Protein AF-A0A915ZV98-F1 (afdb_monomer)

pLDDT: mean 87.17, std 16.02, range [43.81, 98.31]

Structure (mmCIF, N/CA/C/O backbone):
data_AF-A0A915ZV98-F1
#
_entry.id   AF-A0A915ZV98-F1
#
loop_
_atom_site.group_PDB
_atom_site.id
_atom_site.type_symbol
_atom_site.label_atom_id
_atom_site.label_alt_id
_atom_site.label_comp_id
_atom_site.label_asym_id
_atom_site.label_entity_id
_atom_site.label_seq_id
_atom_site.pdbx_PDB_ins_code
_atom_site.Cartn_x
_atom_site.Cartn_y
_atom_site.Cartn_z
_atom_site.occupancy
_atom_site.B_iso_or_equiv
_atom_site.auth_seq_id
_atom_site.auth_comp_id
_atom_site.auth_asym_id
_atom_site.auth_atom_id
_atom_site.pdbx_PDB_model_num
ATOM 1 N N . MET A 1 1 ? -16.556 -21.935 35.829 1.00 48.69 1 MET A N 1
ATOM 2 C CA . MET A 1 1 ? -16.520 -20.489 35.489 1.00 48.69 1 MET A CA 1
ATOM 3 C C . MET A 1 1 ? -15.106 -19.959 35.204 1.00 48.69 1 MET A C 1
ATOM 5 O O . MET A 1 1 ? -14.978 -18.941 34.538 1.00 48.69 1 MET A O 1
ATOM 9 N N . GLU A 1 2 ? -14.043 -20.647 35.628 1.00 45.56 2 GLU A N 1
ATOM 10 C CA . GLU A 1 2 ? -12.649 -20.187 35.486 1.00 45.56 2 GLU A CA 1
ATOM 11 C C . GLU A 1 2 ? -12.048 -20.386 34.077 1.00 45.56 2 GLU A C 1
ATOM 13 O O . GLU A 1 2 ? -11.308 -19.537 33.583 1.00 45.56 2 GLU A O 1
ATOM 18 N N . ASN A 1 3 ? -12.459 -21.444 33.368 1.00 43.81 3 ASN A N 1
ATOM 19 C CA . ASN A 1 3 ? -12.019 -21.726 31.992 1.00 43.81 3 ASN A CA 1
ATOM 20 C C . ASN A 1 3 ? -12.517 -20.690 30.965 1.00 43.81 3 ASN A C 1
ATOM 22 O O . ASN A 1 3 ? -11.836 -20.432 29.978 1.00 43.81 3 ASN A O 1
ATOM 26 N N . ASN A 1 4 ? -13.659 -20.039 31.225 1.00 53.56 4 ASN A N 1
ATOM 27 C CA . ASN A 1 4 ? -14.229 -19.025 30.330 1.00 53.56 4 ASN A CA 1
ATOM 28 C C . ASN A 1 4 ? -13.470 -17.681 30.425 1.00 53.56 4 ASN A C 1
ATOM 30 O O . ASN A 1 4 ? -13.299 -16.977 29.434 1.00 53.56 4 ASN A O 1
ATOM 34 N N . LYS A 1 5 ? -12.912 -17.355 31.605 1.00 49.53 5 LYS A N 1
ATOM 35 C CA . LYS A 1 5 ? -12.047 -16.175 31.791 1.00 49.53 5 LYS A CA 1
ATOM 36 C C . LYS A 1 5 ? -10.696 -16.332 31.084 1.00 49.53 5 LYS A C 1
ATOM 38 O O . LYS A 1 5 ? -10.246 -15.394 30.437 1.00 49.53 5 LYS A O 1
ATOM 43 N N . LYS A 1 6 ? -10.081 -17.521 31.152 1.00 49.97 6 LYS A N 1
ATOM 44 C CA . LYS A 1 6 ? -8.806 -17.811 30.466 1.00 49.97 6 LYS A CA 1
ATOM 45 C C . LYS A 1 6 ? -8.951 -17.837 28.939 1.00 49.97 6 LYS A C 1
ATOM 47 O O . LYS A 1 6 ? -8.081 -17.309 28.254 1.00 49.97 6 LYS A O 1
ATOM 52 N N . GLY A 1 7 ? -10.059 -18.376 28.416 1.00 55.09 7 GLY A N 1
ATOM 53 C CA . GLY A 1 7 ? -10.377 -18.349 26.981 1.00 55.09 7 GLY A CA 1
ATOM 54 C C . GLY A 1 7 ? -10.517 -16.927 26.427 1.00 55.09 7 GLY A C 1
ATOM 55 O O . GLY A 1 7 ? -9.888 -16.607 25.423 1.00 55.09 7 GLY A O 1
ATOM 56 N N . ASN A 1 8 ? -11.235 -16.053 27.143 1.00 62.84 8 ASN A N 1
ATOM 57 C CA . ASN A 1 8 ? -11.396 -14.640 26.773 1.00 62.84 8 ASN A CA 1
ATOM 58 C C . ASN A 1 8 ? -10.102 -13.822 26.880 1.00 62.84 8 ASN A C 1
ATOM 60 O O . ASN A 1 8 ? -9.893 -12.872 26.132 1.00 62.84 8 ASN A O 1
ATOM 64 N N . GLN A 1 9 ? -9.210 -14.179 27.803 1.00 61.81 9 GLN A N 1
ATOM 65 C CA . GLN A 1 9 ? -7.932 -13.489 27.946 1.00 61.81 9 GLN A CA 1
ATOM 66 C C . GLN A 1 9 ? -6.947 -13.896 26.843 1.00 61.81 9 GLN A C 1
ATOM 68 O O . GLN A 1 9 ? -6.219 -13.054 26.326 1.00 61.81 9 GLN A O 1
ATOM 73 N N . LEU A 1 10 ? -6.962 -15.165 26.426 1.00 62.16 10 LEU A N 1
ATOM 74 C CA . LEU A 1 10 ? -6.132 -15.655 25.326 1.00 62.16 10 LEU A CA 1
ATOM 75 C C . LEU A 1 10 ? -6.573 -15.080 23.969 1.00 62.16 10 LEU A C 1
ATOM 77 O O . LEU A 1 10 ? -5.723 -14.681 23.173 1.00 62.16 10 LEU A O 1
ATOM 81 N N . THR A 1 11 ? -7.883 -14.989 23.717 1.00 65.56 11 THR A N 1
ATOM 82 C CA . THR A 1 11 ? -8.419 -14.335 22.512 1.00 65.56 11 THR A CA 1
ATOM 83 C C . THR A 1 11 ? -8.051 -12.857 22.479 1.00 65.56 11 THR A C 1
ATOM 85 O O . THR A 1 11 ? -7.545 -12.399 21.459 1.00 65.56 11 THR A O 1
ATOM 88 N N . TYR A 1 12 ? -8.161 -12.145 23.602 1.00 68.38 12 TYR A N 1
ATOM 89 C CA . TYR A 1 12 ? -7.742 -10.745 23.712 1.00 68.38 12 TYR A CA 1
ATOM 90 C C . TYR A 1 12 ? -6.233 -10.550 23.458 1.00 68.38 12 TYR A C 1
ATOM 92 O O . TYR A 1 12 ? -5.812 -9.621 22.764 1.00 68.38 12 TYR A O 1
ATOM 100 N N . MET A 1 13 ? -5.393 -11.459 23.963 1.00 66.00 13 MET A N 1
ATOM 101 C CA . MET A 1 13 ? -3.937 -11.440 23.747 1.00 66.00 13 MET A CA 1
ATOM 102 C C . MET A 1 13 ? -3.555 -11.733 22.287 1.00 66.00 13 MET A C 1
ATOM 104 O O . MET A 1 13 ? -2.624 -11.130 21.752 1.00 66.00 13 MET A O 1
ATOM 108 N N . LEU A 1 14 ? -4.280 -12.630 21.612 1.00 64.75 14 LEU A N 1
ATOM 109 C CA . LEU A 1 14 ? -4.105 -12.875 20.178 1.00 64.75 14 LEU A CA 1
ATOM 110 C C . LEU A 1 14 ? -4.616 -11.691 19.343 1.00 64.75 14 LEU A C 1
ATOM 112 O O . LEU A 1 14 ? -3.963 -11.315 18.375 1.00 64.75 14 LEU A O 1
ATOM 116 N N . GLN A 1 15 ? -5.728 -11.068 19.732 1.00 62.97 15 GLN A N 1
ATOM 117 C CA . GLN A 1 15 ? -6.338 -9.919 19.047 1.00 62.97 15 GLN A CA 1
ATOM 118 C C . GLN A 1 15 ? -5.511 -8.630 19.177 1.00 62.97 15 GLN A C 1
ATOM 120 O O . GLN A 1 15 ? -5.436 -7.847 18.233 1.00 62.97 15 GLN A O 1
ATOM 125 N N . THR A 1 16 ? -4.814 -8.435 20.297 1.00 69.12 16 THR A N 1
ATOM 126 C CA . THR A 1 16 ? -3.881 -7.308 20.500 1.00 69.12 16 THR A CA 1
ATOM 127 C C . THR A 1 16 ? -2.507 -7.535 19.862 1.00 69.12 16 THR A C 1
ATOM 129 O O . THR A 1 16 ? -1.633 -6.670 19.944 1.00 69.12 16 THR A O 1
ATOM 132 N N . ASN A 1 17 ? -2.303 -8.666 19.176 1.00 81.12 17 ASN A N 1
ATOM 133 C CA . ASN A 1 17 ? -1.039 -8.995 18.535 1.00 81.12 17 ASN A CA 1
ATOM 134 C C . ASN A 1 17 ? -0.715 -8.005 17.392 1.00 81.12 17 ASN A C 1
ATOM 136 O O . ASN A 1 17 ? -1.391 -8.008 16.351 1.00 81.12 17 ASN A O 1
ATOM 140 N N . PRO A 1 18 ? 0.383 -7.229 17.498 1.00 85.38 18 PRO A N 1
ATOM 141 C CA . PRO A 1 18 ? 0.794 -6.287 16.460 1.00 85.38 18 PRO A CA 1
ATOM 142 C C . PRO A 1 18 ? 0.997 -6.942 15.087 1.00 85.38 18 PRO A C 1
ATOM 144 O O . PRO A 1 18 ? 0.827 -6.288 14.057 1.00 85.38 18 PRO A O 1
ATOM 147 N N . ALA A 1 19 ? 1.350 -8.230 15.036 1.00 89.44 19 ALA A N 1
ATOM 148 C CA . ALA A 1 19 ? 1.528 -8.968 13.789 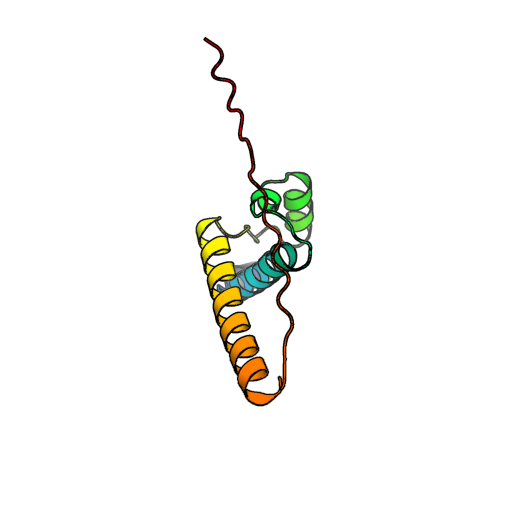1.00 89.44 19 ALA A CA 1
ATOM 149 C C . ALA A 1 19 ? 0.209 -9.154 13.022 1.00 89.44 19 ALA A C 1
ATOM 151 O O . ALA A 1 19 ? 0.199 -9.013 11.796 1.00 89.44 19 ALA A O 1
ATOM 152 N N . ILE A 1 20 ? -0.901 -9.416 13.722 1.00 89.69 20 ILE A N 1
ATOM 153 C CA . ILE A 1 20 ? -2.223 -9.562 13.095 1.00 89.69 20 ILE A CA 1
ATOM 154 C C . ILE A 1 20 ? -2.669 -8.216 12.534 1.00 89.69 20 ILE A C 1
ATOM 156 O O . ILE A 1 20 ? -2.956 -8.126 11.339 1.00 89.69 20 ILE A O 1
ATOM 160 N N . LYS A 1 21 ? -2.593 -7.151 13.344 1.00 91.06 21 LYS A N 1
ATOM 161 C CA . LYS A 1 21 ? -2.874 -5.777 12.901 1.00 91.06 21 LYS A CA 1
ATOM 162 C C . LYS A 1 21 ? -2.056 -5.407 11.665 1.00 91.06 21 LYS A C 1
ATOM 164 O O . LYS A 1 21 ? -2.602 -4.913 10.682 1.00 91.06 21 LYS A O 1
ATOM 169 N N . ASN A 1 22 ? -0.752 -5.689 11.687 1.00 94.38 22 ASN A N 1
ATOM 170 C CA . ASN A 1 22 ? 0.133 -5.424 10.557 1.00 94.38 22 ASN A CA 1
ATOM 171 C C . ASN A 1 22 ? -0.294 -6.188 9.300 1.00 94.38 22 ASN A C 1
ATOM 173 O O . ASN A 1 22 ? -0.249 -5.614 8.214 1.00 94.38 22 ASN A O 1
ATOM 177 N N . ARG A 1 23 ? -0.710 -7.453 9.422 1.00 94.38 23 ARG A N 1
ATOM 178 C CA . ARG A 1 23 ? -1.184 -8.258 8.288 1.00 94.38 23 ARG A CA 1
ATOM 179 C C . ARG A 1 23 ? -2.482 -7.699 7.704 1.00 94.38 23 ARG A C 1
ATOM 181 O O . ARG A 1 23 ? -2.570 -7.581 6.483 1.00 94.38 23 ARG A O 1
ATOM 188 N N . CYS A 1 24 ? -3.443 -7.322 8.545 1.00 95.19 24 CYS A N 1
ATOM 189 C CA . CYS A 1 24 ? -4.685 -6.685 8.101 1.00 95.19 24 CYS A CA 1
ATOM 190 C C . CYS A 1 24 ? -4.404 -5.337 7.423 1.00 95.19 24 CYS A C 1
ATOM 192 O O . CYS A 1 24 ? -4.900 -5.093 6.327 1.00 95.19 24 CYS A O 1
ATOM 194 N N . ASP A 1 25 ? -3.497 -4.525 7.976 1.00 97.00 25 ASP A N 1
ATOM 195 C CA . ASP A 1 25 ? -3.064 -3.275 7.343 1.00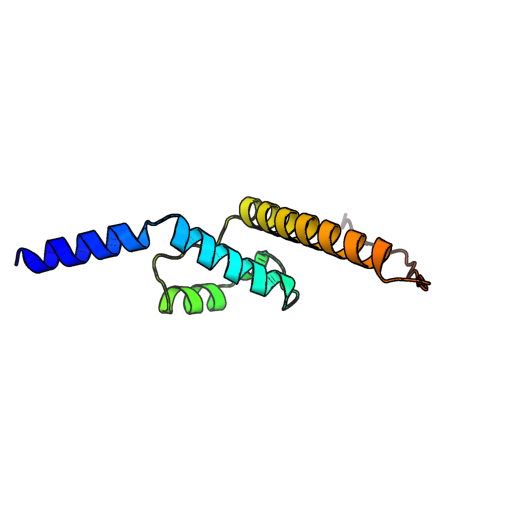 97.00 25 ASP A CA 1
ATOM 196 C C . ASP A 1 25 ? -2.448 -3.521 5.963 1.00 97.00 25 ASP A C 1
ATOM 198 O O . ASP A 1 25 ? -2.777 -2.807 5.023 1.00 97.00 25 ASP A O 1
ATOM 202 N N . GLN A 1 26 ? -1.606 -4.548 5.790 1.00 97.25 26 GLN A N 1
ATOM 203 C CA . GLN A 1 26 ? -1.086 -4.893 4.457 1.00 97.25 26 GLN A CA 1
ATOM 204 C C . GLN A 1 26 ? -2.204 -5.267 3.475 1.00 97.25 26 GLN A C 1
ATOM 206 O O . GLN A 1 26 ? -2.131 -4.897 2.303 1.00 97.25 26 GLN A O 1
ATOM 211 N N . LYS A 1 27 ? -3.240 -5.987 3.928 1.00 96.88 27 LYS A N 1
ATOM 212 C CA . LYS A 1 27 ? -4.394 -6.332 3.083 1.00 96.88 27 LYS A CA 1
ATOM 213 C C . LYS A 1 27 ? -5.206 -5.095 2.706 1.00 96.88 27 LYS A C 1
ATOM 215 O O . LYS A 1 27 ? -5.528 -4.947 1.531 1.00 96.88 27 LYS A O 1
ATOM 220 N N . PHE A 1 28 ? -5.435 -4.182 3.647 1.00 97.50 28 PHE A N 1
ATOM 221 C CA . PHE A 1 28 ? -6.100 -2.908 3.377 1.00 97.50 28 PHE A CA 1
ATOM 222 C C . PHE A 1 28 ? -5.318 -2.044 2.374 1.00 97.50 28 PHE A C 1
ATOM 224 O O . PHE A 1 28 ? -5.895 -1.544 1.413 1.00 97.50 28 PHE A O 1
ATOM 231 N N . ILE A 1 29 ? -3.992 -1.933 2.507 1.00 98.19 29 ILE A N 1
ATOM 232 C CA . ILE A 1 29 ? -3.159 -1.248 1.498 1.00 98.19 29 ILE A CA 1
ATOM 233 C C . ILE A 1 29 ? -3.253 -1.934 0.131 1.00 98.19 29 ILE A C 1
ATOM 235 O O . ILE A 1 29 ? -3.242 -1.260 -0.897 1.00 98.19 29 ILE A O 1
ATOM 239 N N . GLY A 1 30 ? -3.397 -3.260 0.113 1.00 97.94 30 GLY A N 1
ATOM 240 C CA . GLY A 1 30 ? -3.676 -4.019 -1.101 1.00 97.94 30 GLY A CA 1
ATOM 241 C C . GLY A 1 30 ? -4.937 -3.547 -1.828 1.00 97.94 30 GLY A C 1
ATOM 242 O O . GLY A 1 30 ? -4.881 -3.412 -3.044 1.00 97.94 30 GLY A O 1
ATOM 243 N N . ILE A 1 31 ? -6.019 -3.244 -1.103 1.00 97.44 31 ILE A N 1
ATOM 244 C CA . ILE A 1 31 ? -7.262 -2.688 -1.672 1.00 97.44 31 ILE A CA 1
ATOM 245 C C . ILE A 1 31 ? -6.983 -1.329 -2.321 1.00 97.44 31 ILE A C 1
ATOM 247 O O . ILE A 1 31 ? -7.337 -1.112 -3.475 1.00 97.44 31 ILE A O 1
ATOM 251 N N . LEU A 1 32 ? -6.275 -0.430 -1.624 1.00 97.94 32 LEU A N 1
ATOM 252 C CA . LEU A 1 32 ? -5.957 0.901 -2.161 1.00 97.94 32 LEU A CA 1
ATOM 253 C C . LEU A 1 32 ? -5.206 0.821 -3.497 1.00 97.94 32 LEU A C 1
ATOM 255 O O . LEU A 1 32 ? -5.520 1.548 -4.435 1.00 97.94 32 LEU A O 1
ATOM 259 N N . VAL A 1 33 ? -4.217 -0.073 -3.580 1.00 97.56 33 VAL A N 1
ATOM 260 C CA . VAL A 1 33 ? -3.352 -0.202 -4.761 1.00 97.56 33 VAL A CA 1
ATOM 261 C C . VAL A 1 33 ? -4.040 -0.958 -5.895 1.00 97.56 33 VAL A C 1
ATOM 263 O O . VAL A 1 33 ? -3.980 -0.512 -7.038 1.00 97.56 33 VAL A O 1
ATOM 266 N N . LYS A 1 34 ? -4.659 -2.107 -5.606 1.00 97.25 34 LYS A N 1
ATOM 267 C CA . LYS A 1 34 ? -5.228 -2.988 -6.638 1.00 97.25 34 LYS A CA 1
ATOM 268 C C . LYS A 1 34 ? -6.527 -2.445 -7.213 1.00 97.25 34 LYS A C 1
ATOM 270 O O . LYS A 1 34 ? -6.735 -2.550 -8.415 1.00 97.25 34 LYS A O 1
ATOM 275 N N . ASP A 1 35 ? -7.338 -1.819 -6.368 1.00 97.75 35 ASP A N 1
ATOM 276 C CA . ASP A 1 35 ? -8.672 -1.350 -6.742 1.00 97.75 35 ASP A CA 1
ATOM 277 C C . ASP A 1 35 ? -8.693 0.169 -6.982 1.00 97.75 35 ASP A C 1
ATOM 279 O O . ASP A 1 35 ? -9.762 0.764 -7.107 1.00 97.75 35 ASP A O 1
ATOM 283 N N . GLN A 1 36 ? -7.510 0.803 -7.009 1.00 96.06 36 GLN A N 1
ATOM 284 C CA . GLN A 1 36 ? -7.309 2.239 -7.236 1.00 96.06 36 GLN A CA 1
ATOM 285 C C . GLN A 1 36 ? -8.178 3.122 -6.328 1.00 96.06 36 GLN A C 1
ATOM 287 O O . GLN A 1 36 ? -8.736 4.139 -6.745 1.00 96.06 36 GLN A O 1
ATOM 292 N N . ARG A 1 37 ? -8.321 2.723 -5.060 1.00 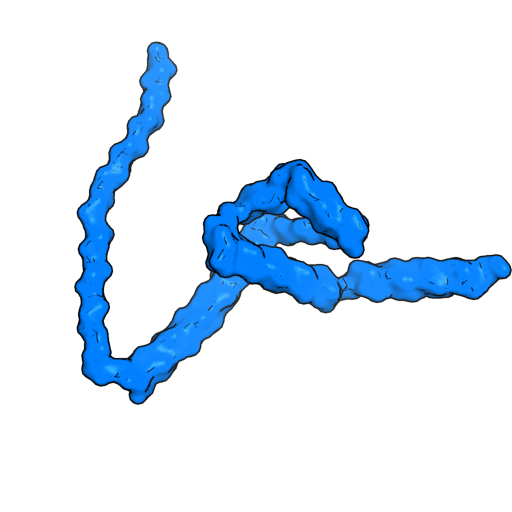96.75 37 ARG A N 1
ATOM 293 C CA . ARG A 1 37 ? -9.164 3.435 -4.095 1.00 96.75 37 ARG A CA 1
ATOM 294 C C . ARG A 1 37 ? -8.374 4.511 -3.349 1.00 96.75 37 ARG A C 1
ATOM 296 O O . ARG A 1 37 ? -7.224 4.276 -2.967 1.00 96.75 37 ARG A O 1
ATOM 303 N N . PRO A 1 38 ? -8.985 5.679 -3.081 1.00 97.25 38 PRO A N 1
ATOM 304 C CA . PRO A 1 38 ? -8.368 6.691 -2.236 1.00 97.25 38 PRO A CA 1
ATOM 305 C C . PRO A 1 38 ? -8.290 6.206 -0.785 1.00 97.25 38 PRO A C 1
ATOM 307 O O . PRO A 1 38 ? -9.083 5.373 -0.348 1.00 97.25 38 PRO A O 1
ATOM 310 N N . ILE A 1 39 ? -7.372 6.783 -0.002 1.00 97.69 39 ILE A N 1
ATOM 311 C CA . ILE A 1 39 ? -7.225 6.454 1.428 1.00 97.69 39 ILE A CA 1
ATOM 312 C C . ILE A 1 39 ? -8.528 6.725 2.205 1.00 97.69 39 ILE A C 1
ATOM 314 O O . ILE A 1 39 ? -8.805 6.019 3.173 1.00 97.69 39 ILE A O 1
ATOM 318 N N . SER A 1 40 ? -9.340 7.689 1.756 1.00 97.06 40 SER A N 1
ATOM 319 C CA . SER A 1 40 ? -10.622 8.060 2.368 1.00 97.06 40 SER A CA 1
ATOM 320 C C . SER A 1 40 ? -11.659 6.935 2.396 1.00 97.06 40 SER A C 1
ATOM 322 O O . SER A 1 40 ? -12.606 7.028 3.164 1.00 97.06 40 SER A O 1
ATOM 324 N N . ILE A 1 41 ? -11.478 5.836 1.648 1.00 97.00 41 ILE A N 1
ATOM 325 C CA . ILE A 1 41 ? -12.386 4.676 1.723 1.00 97.00 41 ILE A CA 1
ATOM 326 C C . ILE A 1 41 ? -12.490 4.088 3.140 1.00 97.00 41 ILE A C 1
ATOM 328 O O . ILE A 1 41 ? -13.513 3.508 3.486 1.00 97.00 41 ILE A O 1
ATOM 332 N N . ARG A 1 42 ? -11.462 4.265 3.979 1.00 94.44 42 ARG A N 1
ATOM 333 C CA . ARG A 1 42 ? -11.479 3.858 5.397 1.00 94.44 42 ARG A CA 1
ATOM 334 C C . ARG A 1 42 ? -12.508 4.617 6.243 1.00 94.44 42 ARG A C 1
ATOM 336 O O . ARG A 1 42 ? -12.832 4.174 7.335 1.00 94.44 42 ARG A O 1
ATOM 343 N N . ASP A 1 43 ? -12.932 5.786 5.769 1.00 94.56 43 ASP A N 1
ATOM 344 C CA . ASP A 1 43 ? -13.860 6.682 6.454 1.00 94.56 43 ASP A CA 1
ATOM 345 C C . ASP A 1 43 ? -15.299 6.471 5.923 1.00 94.56 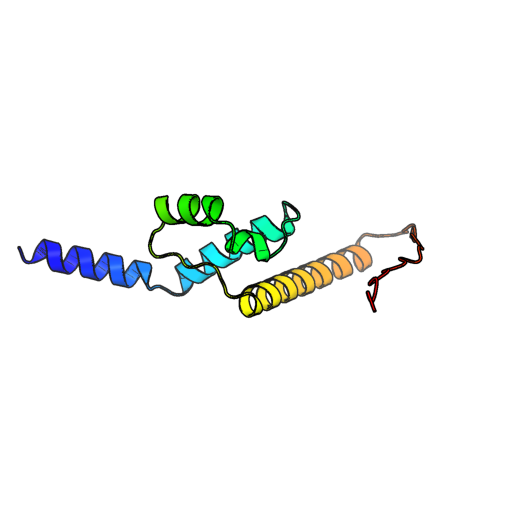43 ASP A C 1
ATOM 347 O O . ASP A 1 43 ? -16.250 7.069 6.422 1.00 94.56 43 ASP A O 1
ATOM 351 N N . ASN A 1 44 ? -15.487 5.585 4.930 1.00 96.81 44 ASN A N 1
ATOM 352 C CA . ASN A 1 44 ? -16.801 5.239 4.394 1.00 96.81 44 ASN A CA 1
ATOM 353 C C . ASN A 1 44 ? -17.571 4.357 5.382 1.00 96.81 44 ASN A C 1
ATOM 355 O O . ASN A 1 44 ? -17.178 3.218 5.629 1.00 96.81 44 ASN A O 1
ATOM 359 N N . ILE A 1 45 ? -18.722 4.847 5.847 1.00 97.50 45 ILE A N 1
ATOM 360 C CA . ILE A 1 45 ? -19.564 4.194 6.864 1.00 97.50 45 ILE A CA 1
ATOM 361 C C . ILE A 1 45 ? -19.842 2.723 6.520 1.00 97.50 45 ILE A C 1
ATOM 363 O O . ILE A 1 45 ? -19.437 1.843 7.271 1.00 97.50 45 ILE A O 1
ATOM 367 N N . GLY A 1 46 ? -20.417 2.439 5.346 1.00 97.81 46 GLY A N 1
ATOM 368 C CA . GLY A 1 46 ? -20.778 1.065 4.975 1.00 97.81 46 GLY A CA 1
ATOM 369 C C . GLY A 1 46 ? -19.582 0.118 4.811 1.00 97.81 46 GLY A C 1
ATOM 370 O O . GLY A 1 46 ? -19.702 -1.077 5.062 1.00 97.81 46 GLY A O 1
ATOM 371 N N . PHE A 1 47 ? -18.404 0.629 4.432 1.00 95.94 47 PHE A N 1
ATOM 372 C CA . PHE A 1 47 ? -17.198 -0.204 4.372 1.00 95.94 47 PHE A CA 1
ATOM 373 C C . PHE A 1 47 ? -16.669 -0.510 5.776 1.00 95.94 47 PHE A C 1
ATOM 375 O O . PHE A 1 47 ? -16.255 -1.635 6.051 1.00 95.94 47 PHE A O 1
ATOM 382 N N . THR A 1 48 ? -16.720 0.471 6.675 1.00 95.25 48 THR A N 1
ATOM 383 C CA . THR A 1 48 ? -16.336 0.298 8.076 1.00 95.25 48 THR A CA 1
ATOM 384 C C . THR A 1 48 ? -17.262 -0.665 8.804 1.00 95.25 48 THR A C 1
ATOM 386 O O . THR A 1 48 ? -16.765 -1.560 9.480 1.00 95.25 48 THR A O 1
ATOM 389 N N . GLU A 1 49 ? -18.576 -0.549 8.614 1.00 97.38 49 GLU A N 1
ATOM 390 C CA . GLU A 1 49 ? -19.563 -1.492 9.155 1.00 97.38 49 GLU A CA 1
ATOM 391 C C . GLU A 1 49 ? -19.323 -2.912 8.635 1.00 97.38 49 GLU A C 1
ATOM 393 O O . GLU A 1 49 ? -19.260 -3.857 9.419 1.00 97.38 49 GLU A O 1
ATOM 398 N N . PHE A 1 50 ? -19.093 -3.061 7.326 1.00 97.19 50 PHE A N 1
ATOM 399 C CA . PHE A 1 50 ? -18.787 -4.357 6.727 1.00 97.19 50 PHE A CA 1
ATOM 400 C C . PHE A 1 50 ? -17.539 -5.000 7.344 1.00 97.19 50 PHE A C 1
ATOM 402 O O . PHE A 1 50 ? -17.570 -6.176 7.688 1.00 97.19 50 PHE A O 1
ATOM 409 N N . ILE A 1 51 ? -16.444 -4.250 7.516 1.00 95.56 51 ILE A N 1
ATOM 410 C CA . ILE A 1 51 ? -15.213 -4.782 8.124 1.00 95.56 51 ILE A CA 1
ATOM 411 C C . ILE A 1 51 ? -15.389 -5.068 9.619 1.00 95.56 51 ILE A C 1
ATOM 413 O O . ILE A 1 51 ? -14.848 -6.064 10.102 1.00 95.56 51 ILE A O 1
ATOM 417 N N . TYR A 1 52 ? -16.157 -4.243 10.331 1.00 94.19 52 TYR A N 1
ATOM 418 C CA . TYR A 1 52 ? -16.456 -4.444 11.747 1.00 94.19 52 TYR A CA 1
ATOM 419 C C . TYR A 1 52 ? -17.177 -5.775 11.999 1.00 94.19 52 TYR A C 1
ATOM 421 O O . TYR A 1 52 ? -16.852 -6.457 12.966 1.00 94.19 52 TYR A O 1
ATOM 429 N N . GLU A 1 53 ? -18.079 -6.187 11.102 1.00 97.00 53 GLU A N 1
ATOM 430 C CA . GLU A 1 53 ? -18.772 -7.480 11.201 1.00 97.00 53 GLU A CA 1
ATOM 431 C C . GLU A 1 53 ? -17.804 -8.677 11.124 1.00 97.00 53 GLU A C 1
ATOM 433 O O . GLU A 1 53 ? -18.000 -9.688 11.795 1.00 97.00 53 GLU A O 1
ATOM 438 N N . PHE A 1 54 ? -16.715 -8.569 10.351 1.00 91.62 54 PHE A N 1
ATOM 439 C CA . PHE A 1 54 ? -15.694 -9.623 10.290 1.00 91.62 54 PHE A CA 1
ATOM 440 C C . PHE A 1 54 ? -14.701 -9.570 11.454 1.00 91.62 54 PHE A C 1
ATOM 442 O O . PHE A 1 54 ? -14.269 -10.619 11.938 1.00 91.62 54 PHE A O 1
ATOM 449 N N . ASP A 1 55 ? -14.278 -8.372 11.860 1.00 89.75 55 ASP A N 1
ATOM 450 C CA . ASP A 1 55 ? -13.337 -8.175 12.964 1.00 89.75 55 ASP A CA 1
ATOM 451 C C . ASP A 1 55 ? -13.627 -6.860 13.711 1.00 89.75 55 ASP A C 1
ATOM 453 O O . ASP A 1 55 ? -13.095 -5.804 13.347 1.00 89.75 55 ASP A O 1
ATOM 457 N N . PRO A 1 56 ? -14.394 -6.925 14.816 1.00 90.00 56 PRO A N 1
ATOM 458 C CA . PRO A 1 56 ? -14.748 -5.753 15.616 1.00 90.00 56 PRO A CA 1
ATOM 459 C C . PRO A 1 56 ? -13.548 -5.022 16.230 1.00 90.00 56 PRO A C 1
ATOM 461 O O . PRO A 1 56 ? -13.643 -3.854 16.614 1.00 90.00 56 PRO A O 1
ATOM 464 N N . ASN A 1 57 ? -12.409 -5.706 16.363 1.00 86.31 57 ASN A N 1
ATOM 465 C CA . ASN A 1 57 ? -11.211 -5.154 16.990 1.00 86.31 57 ASN A CA 1
ATOM 466 C C . ASN A 1 57 ? -10.263 -4.524 15.966 1.00 86.31 57 ASN A C 1
ATOM 468 O O . ASN A 1 57 ? -9.319 -3.816 16.343 1.00 86.31 57 ASN A O 1
ATOM 472 N N . TYR A 1 58 ? -10.483 -4.760 14.671 1.00 91.38 58 TYR A N 1
ATOM 473 C CA . TYR A 1 58 ? -9.673 -4.143 13.642 1.00 91.38 58 TYR A CA 1
ATOM 474 C C . TYR A 1 58 ? -10.049 -2.674 13.472 1.00 91.38 58 TYR A C 1
ATOM 476 O O . TYR A 1 58 ? -11.168 -2.312 13.134 1.00 91.38 58 TYR A O 1
ATOM 484 N N . GLN A 1 59 ? -9.054 -1.816 13.658 1.00 91.50 59 GLN A N 1
ATOM 485 C CA . GLN A 1 59 ? -9.152 -0.399 13.345 1.00 91.50 59 GLN A CA 1
ATOM 486 C C . GLN A 1 59 ? -8.318 -0.111 12.107 1.00 91.50 59 GLN A C 1
ATOM 488 O O . GLN A 1 59 ? -7.141 -0.496 12.042 1.00 91.50 59 GLN A O 1
ATOM 493 N N . PHE A 1 60 ? -8.891 0.592 11.133 1.00 95.19 60 PHE A N 1
ATOM 494 C CA . PHE A 1 60 ? -8.143 0.982 9.945 1.00 95.19 60 PHE A CA 1
ATOM 495 C C . PHE A 1 60 ? -6.876 1.770 10.312 1.00 95.19 60 PHE A C 1
ATOM 497 O O . PHE A 1 60 ? -6.833 2.499 11.309 1.00 95.19 60 PHE A O 1
ATOM 504 N N . PRO A 1 61 ? -5.795 1.632 9.528 1.00 96.31 61 PRO A N 1
ATOM 505 C CA . PRO A 1 61 ? -4.589 2.406 9.750 1.00 96.31 61 PRO A CA 1
ATOM 506 C C . PRO A 1 61 ? -4.857 3.909 9.597 1.00 96.31 61 PRO A C 1
ATOM 508 O O . PRO A 1 61 ? -5.651 4.363 8.768 1.00 96.31 61 PRO A O 1
ATOM 511 N N . SER A 1 62 ? -4.126 4.705 10.379 1.00 96.38 62 SER A N 1
ATOM 512 C CA . SER A 1 62 ? -4.112 6.156 10.201 1.00 96.38 62 SER A CA 1
ATOM 513 C C . SER A 1 62 ? -3.583 6.530 8.814 1.00 96.38 62 SER A C 1
ATOM 515 O O . SER A 1 62 ? -2.778 5.807 8.230 1.00 96.38 62 SER A O 1
ATOM 517 N N . GLU A 1 63 ? -3.956 7.698 8.300 1.00 97.00 63 GLU A N 1
ATOM 518 C CA . GLU A 1 63 ? -3.520 8.158 6.979 1.00 97.00 63 GLU A CA 1
ATOM 519 C C . GLU A 1 63 ? -1.988 8.210 6.881 1.00 97.00 63 GLU A C 1
ATOM 521 O O . GLU A 1 63 ? -1.395 7.761 5.900 1.00 97.00 63 GLU A O 1
ATOM 526 N N . LYS A 1 64 ? -1.325 8.657 7.956 1.00 97.75 64 LYS A N 1
ATOM 527 C CA . LYS A 1 64 ? 0.139 8.627 8.093 1.00 97.75 64 LYS A CA 1
ATOM 528 C C . LYS A 1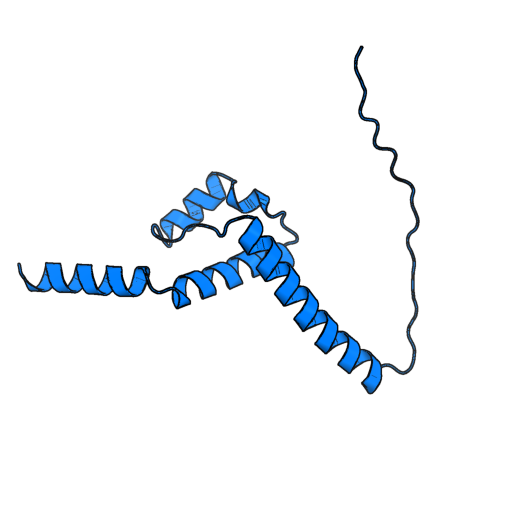 64 ? 0.693 7.208 7.947 1.00 97.75 64 LYS A C 1
ATOM 530 O O . LYS A 1 64 ? 1.711 7.006 7.281 1.00 97.75 64 LYS A O 1
ATOM 535 N N . ARG A 1 65 ? 0.041 6.214 8.560 1.00 96.94 65 ARG A N 1
ATOM 536 C CA . ARG A 1 65 ? 0.421 4.804 8.425 1.00 96.94 65 ARG A CA 1
ATOM 537 C C . ARG A 1 65 ? 0.180 4.310 6.999 1.00 96.94 65 ARG A C 1
ATOM 539 O O . ARG A 1 65 ? 1.079 3.663 6.465 1.00 96.94 65 ARG A O 1
ATOM 546 N N . CYS A 1 66 ? -0.941 4.663 6.371 1.00 98.19 66 CYS A N 1
ATOM 547 C CA . CYS A 1 66 ? -1.222 4.329 4.974 1.00 98.19 66 CYS A CA 1
ATOM 548 C C . CYS A 1 66 ? -0.135 4.856 4.040 1.00 98.19 66 CYS A C 1
ATOM 550 O O . CYS A 1 66 ? 0.493 4.075 3.329 1.00 98.19 66 CYS A O 1
ATOM 552 N N . LYS A 1 67 ? 0.165 6.157 4.120 1.00 98.12 67 LYS A N 1
ATOM 553 C CA . LYS A 1 67 ? 1.227 6.812 3.343 1.00 98.12 67 LYS A CA 1
ATOM 554 C C . LYS A 1 67 ? 2.582 6.128 3.542 1.00 98.12 67 LYS A C 1
ATOM 556 O O . LYS A 1 67 ? 3.275 5.847 2.568 1.00 98.12 67 LYS A O 1
ATOM 561 N N . LYS A 1 68 ? 2.940 5.775 4.784 1.00 98.31 68 LYS A N 1
ATOM 562 C CA . LYS A 1 68 ? 4.184 5.041 5.085 1.00 98.31 68 LYS A CA 1
ATOM 563 C C . LYS A 1 68 ? 4.224 3.660 4.420 1.00 98.31 68 LYS A C 1
ATOM 565 O O . LYS A 1 68 ? 5.266 3.270 3.895 1.00 98.31 68 LYS A O 1
ATOM 570 N N . LEU A 1 69 ? 3.126 2.907 4.471 1.00 98.12 69 LEU A N 1
ATOM 571 C CA . LEU A 1 69 ? 3.054 1.573 3.872 1.00 98.12 69 LEU A CA 1
ATOM 572 C C . LEU A 1 69 ? 3.056 1.631 2.339 1.00 98.12 69 LEU A C 1
ATOM 574 O O . LEU A 1 69 ? 3.776 0.852 1.718 1.00 98.12 69 LEU A O 1
ATOM 578 N N . LEU A 1 70 ? 2.342 2.590 1.747 1.00 98.19 70 LEU A N 1
ATOM 579 C CA . LEU A 1 70 ? 2.356 2.857 0.306 1.00 98.19 70 LEU A CA 1
ATOM 580 C C . LEU A 1 70 ? 3.762 3.223 -0.176 1.00 98.19 70 LEU A C 1
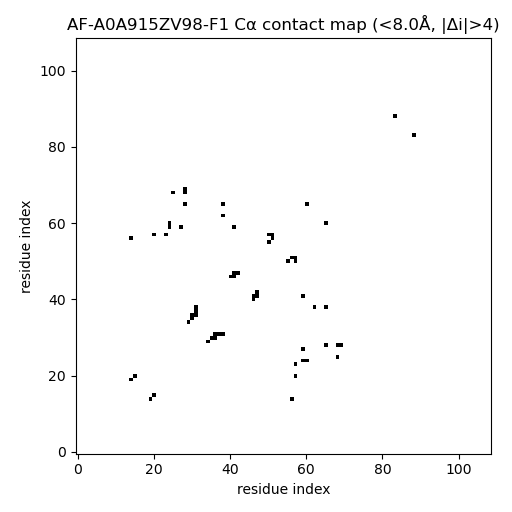ATOM 582 O O . LEU A 1 70 ? 4.262 2.609 -1.113 1.00 98.19 70 LEU A O 1
ATOM 586 N N . ALA A 1 71 ? 4.445 4.146 0.509 1.00 98.12 71 ALA A N 1
ATOM 587 C CA . ALA A 1 71 ? 5.819 4.521 0.177 1.00 98.12 71 ALA A CA 1
ATOM 588 C C . ALA A 1 71 ? 6.780 3.325 0.273 1.00 98.12 71 ALA A C 1
ATOM 590 O O . ALA A 1 71 ? 7.631 3.133 -0.596 1.00 98.12 71 ALA A O 1
ATOM 591 N N . LYS A 1 72 ? 6.625 2.477 1.301 1.00 97.75 72 LYS A N 1
ATOM 592 C CA . LYS A 1 72 ? 7.407 1.239 1.431 1.00 97.75 72 LYS A CA 1
ATOM 593 C C . LYS A 1 72 ? 7.159 0.298 0.247 1.00 97.75 72 LYS A C 1
ATOM 595 O O . LYS A 1 72 ? 8.128 -0.174 -0.345 1.00 97.75 72 LYS A O 1
ATOM 600 N N . GLY A 1 73 ? 5.896 0.057 -0.105 1.00 96.62 73 GLY A N 1
ATOM 601 C CA . GLY A 1 73 ? 5.518 -0.798 -1.232 1.00 96.62 73 GLY A CA 1
ATOM 602 C C . GLY A 1 73 ? 6.027 -0.264 -2.572 1.00 96.62 73 GLY A C 1
ATOM 603 O O . GLY A 1 73 ? 6.614 -1.018 -3.349 1.00 96.62 73 GLY A O 1
ATOM 604 N N . TYR A 1 74 ? 5.900 1.045 -2.806 1.00 97.56 74 TYR A N 1
ATOM 605 C CA . TYR A 1 74 ? 6.446 1.719 -3.984 1.00 97.56 74 TYR A CA 1
ATOM 606 C C . TYR A 1 74 ? 7.962 1.538 -4.083 1.00 97.56 74 TYR A C 1
ATOM 608 O O . TYR A 1 74 ? 8.452 1.066 -5.102 1.00 97.56 74 TYR A O 1
ATOM 616 N N . ASN A 1 75 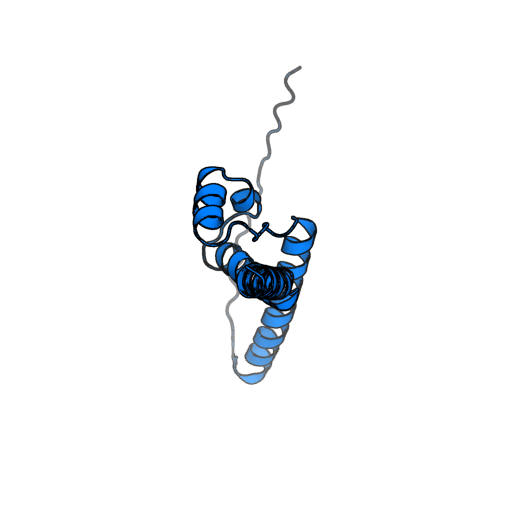? 8.710 1.838 -3.016 1.00 98.19 75 ASN A N 1
ATOM 617 C CA . ASN A 1 75 ? 10.172 1.743 -3.028 1.00 98.19 75 ASN A CA 1
ATOM 618 C C . ASN A 1 75 ? 10.661 0.306 -3.265 1.00 98.19 75 ASN A C 1
ATOM 620 O O . ASN A 1 75 ? 11.617 0.091 -4.010 1.00 98.19 75 ASN A O 1
ATOM 624 N N . GLN A 1 76 ? 9.993 -0.682 -2.663 1.00 97.19 76 GLN A N 1
ATOM 625 C CA . GLN A 1 76 ? 10.292 -2.097 -2.896 1.00 97.19 76 GLN A CA 1
ATOM 626 C C . GLN A 1 76 ? 10.021 -2.491 -4.352 1.00 97.19 76 GLN A C 1
ATOM 628 O O . GLN A 1 76 ? 10.886 -3.081 -4.998 1.00 97.19 76 GLN A O 1
ATOM 633 N N . THR A 1 77 ? 8.858 -2.112 -4.885 1.00 96.88 77 THR A N 1
ATOM 634 C CA . THR A 1 77 ? 8.462 -2.417 -6.267 1.00 96.88 77 THR A CA 1
ATOM 635 C C . THR A 1 77 ? 9.385 -1.735 -7.270 1.00 96.88 77 THR A C 1
ATOM 637 O O . THR A 1 77 ? 9.869 -2.386 -8.189 1.00 96.88 77 THR A O 1
ATOM 640 N N . LYS A 1 78 ? 9.711 -0.456 -7.053 1.00 97.75 78 LYS A N 1
ATOM 641 C CA . LYS A 1 78 ? 10.659 0.314 -7.866 1.00 97.75 78 LYS A CA 1
ATOM 642 C C . LYS A 1 78 ? 12.017 -0.377 -7.936 1.00 97.75 78 LYS A C 1
ATOM 644 O O . LYS A 1 78 ? 12.549 -0.538 -9.027 1.00 97.75 78 LYS A O 1
ATOM 649 N N . LYS A 1 79 ? 12.563 -0.823 -6.798 1.00 98.12 79 LYS A N 1
ATOM 650 C CA . LYS A 1 79 ? 13.849 -1.538 -6.762 1.00 98.12 79 LYS A CA 1
ATOM 651 C C . LYS A 1 79 ? 13.813 -2.818 -7.603 1.00 98.12 79 LYS A C 1
ATOM 653 O O . LYS A 1 79 ? 14.745 -3.077 -8.357 1.00 98.12 79 LYS A O 1
ATOM 658 N N . VAL A 1 80 ? 12.745 -3.607 -7.476 1.00 97.44 80 VAL A N 1
ATOM 659 C CA . VAL A 1 80 ? 12.568 -4.839 -8.263 1.00 97.44 80 VAL A CA 1
ATOM 660 C C . VAL A 1 80 ? 12.424 -4.519 -9.750 1.00 97.44 80 VAL A C 1
ATOM 662 O O . VAL A 1 80 ? 13.064 -5.167 -10.572 1.00 97.44 80 VAL A O 1
ATOM 665 N N . LEU A 1 81 ? 11.623 -3.510 -10.094 1.00 96.94 81 LEU A N 1
ATOM 666 C CA . LEU A 1 81 ? 11.371 -3.113 -11.475 1.00 96.94 81 LEU A CA 1
ATOM 667 C C . LEU A 1 81 ? 12.640 -2.604 -12.163 1.00 96.94 81 LEU A C 1
ATOM 669 O O . LEU A 1 81 ? 12.930 -3.053 -13.264 1.00 96.94 81 LEU A O 1
ATOM 673 N N . ILE A 1 82 ? 13.420 -1.745 -11.499 1.00 96.56 82 ILE A N 1
ATOM 674 C CA . ILE A 1 82 ? 14.715 -1.270 -12.013 1.00 96.56 82 ILE A CA 1
ATOM 675 C C . ILE A 1 82 ? 15.644 -2.457 -12.265 1.00 96.56 82 ILE A C 1
ATOM 677 O O . ILE A 1 82 ? 16.175 -2.586 -13.361 1.00 96.56 82 ILE A O 1
ATOM 681 N N . SER A 1 83 ? 15.767 -3.378 -11.301 1.00 97.31 83 SER A N 1
ATOM 682 C CA . SER A 1 83 ? 16.630 -4.549 -11.488 1.00 97.31 83 SER A CA 1
ATOM 683 C C . SER A 1 83 ? 16.190 -5.431 -12.658 1.00 97.31 83 SER A C 1
ATOM 685 O O . SER A 1 83 ? 17.051 -6.051 -13.275 1.00 97.31 83 SER A O 1
ATOM 687 N N . LYS A 1 84 ? 14.885 -5.537 -12.935 1.00 96.31 84 LYS A N 1
ATOM 688 C CA . LYS A 1 84 ? 14.380 -6.258 -14.110 1.00 96.31 84 LYS A CA 1
ATOM 689 C C . LYS A 1 84 ? 14.669 -5.500 -15.399 1.00 96.31 84 LYS A C 1
ATOM 691 O O . LYS A 1 84 ? 15.136 -6.103 -16.355 1.00 96.31 84 LYS A O 1
ATOM 696 N N . MET A 1 85 ? 14.446 -4.187 -15.409 1.00 95.75 85 MET A N 1
ATOM 697 C CA . MET A 1 85 ? 14.745 -3.337 -16.561 1.00 95.75 85 MET A CA 1
ATOM 698 C C . MET A 1 85 ? 16.219 -3.438 -16.965 1.00 95.75 85 MET A C 1
ATOM 700 O O . MET A 1 85 ? 16.506 -3.698 -18.124 1.00 95.75 85 MET A O 1
ATOM 704 N N . GLU A 1 86 ? 17.144 -3.330 -16.012 1.00 95.81 86 GLU A N 1
ATOM 705 C CA . GLU A 1 86 ? 18.590 -3.400 -16.279 1.00 95.81 86 GLU A CA 1
ATOM 706 C C . GLU A 1 86 ? 19.051 -4.755 -16.836 1.00 95.81 86 GLU A C 1
ATOM 708 O O . GLU A 1 86 ? 20.029 -4.813 -17.576 1.00 95.81 86 GLU A O 1
ATOM 713 N N . LYS A 1 87 ? 18.382 -5.851 -16.457 1.00 96.38 87 LYS A N 1
ATOM 714 C CA . LYS A 1 87 ? 18.806 -7.217 -16.803 1.00 96.38 87 LYS A CA 1
ATOM 715 C C . LYS A 1 87 ? 18.125 -7.778 -18.043 1.00 96.38 87 LYS A C 1
ATOM 717 O O . LYS A 1 87 ? 18.722 -8.588 -18.742 1.00 96.38 87 LYS A O 1
ATOM 722 N N . GLU A 1 88 ? 16.864 -7.423 -18.258 1.00 96.25 88 GLU A N 1
ATOM 723 C CA . GLU A 1 88 ? 15.980 -8.131 -19.190 1.00 96.25 88 GLU A CA 1
ATOM 724 C C . GLU A 1 88 ? 15.530 -7.244 -20.361 1.00 96.25 88 GLU A C 1
ATOM 726 O O . GLU A 1 88 ? 15.122 -7.764 -21.398 1.00 96.25 88 GLU A O 1
ATOM 731 N N . VAL A 1 89 ? 15.587 -5.912 -20.230 1.00 95.12 89 VAL A N 1
ATOM 732 C CA . VAL A 1 89 ? 15.029 -4.994 -21.234 1.00 95.12 89 VAL A CA 1
ATOM 733 C C . VAL A 1 89 ? 16.115 -4.517 -22.195 1.00 95.12 89 VAL A C 1
ATOM 735 O O . VAL A 1 89 ? 17.041 -3.814 -21.810 1.00 95.12 89 VAL A O 1
ATOM 738 N N . ILE A 1 90 ? 15.963 -4.859 -23.476 1.00 96.25 90 ILE A N 1
ATOM 739 C CA . ILE A 1 90 ? 16.880 -4.458 -24.560 1.00 96.25 90 ILE A CA 1
ATOM 740 C C . ILE A 1 90 ? 16.526 -3.062 -25.101 1.00 96.25 90 ILE A C 1
ATOM 742 O O . ILE A 1 90 ? 17.398 -2.285 -25.479 1.00 96.25 90 ILE A O 1
ATOM 746 N N . SER A 1 91 ? 15.235 -2.729 -25.129 1.00 94.62 91 SER A N 1
ATOM 747 C CA . SER A 1 91 ? 14.713 -1.459 -25.638 1.00 94.62 91 SER A CA 1
ATOM 748 C C . SER A 1 91 ? 13.372 -1.132 -24.987 1.00 94.62 91 SER A C 1
ATOM 750 O O . SER A 1 91 ? 12.611 -2.044 -24.660 1.00 94.62 91 SER A O 1
ATOM 752 N N . TYR A 1 92 ? 13.046 0.153 -24.853 1.00 91.31 92 TYR A N 1
ATOM 753 C CA . TYR A 1 92 ? 11.754 0.618 -24.348 1.00 91.31 92 TYR A CA 1
ATOM 754 C C . TYR A 1 92 ? 11.252 1.824 -25.149 1.00 91.31 92 TYR A C 1
ATOM 756 O O . TYR A 1 92 ? 12.037 2.586 -25.709 1.00 91.31 92 TYR A O 1
ATOM 764 N N . SER A 1 93 ? 9.933 2.010 -25.178 1.00 93.88 93 SER A N 1
ATOM 765 C CA . SER A 1 93 ? 9.279 3.202 -25.725 1.00 93.88 93 SER A CA 1
ATOM 766 C C . SER A 1 93 ? 8.641 3.987 -24.583 1.00 93.88 93 SER A C 1
ATOM 768 O O . SER A 1 93 ? 7.993 3.400 -23.718 1.00 93.88 93 SER A O 1
ATOM 770 N N . LEU A 1 94 ? 8.832 5.306 -24.571 1.00 94.12 94 LEU A N 1
ATOM 771 C CA . LEU A 1 94 ? 8.281 6.201 -23.557 1.00 94.12 94 LEU A CA 1
ATOM 772 C C . LEU A 1 94 ? 7.214 7.090 -24.194 1.00 94.12 94 LEU A C 1
ATOM 774 O O . LEU A 1 94 ? 7.522 7.932 -25.032 1.00 94.12 94 LEU A O 1
ATOM 778 N N . THR A 1 95 ? 5.965 6.914 -23.781 1.00 95.62 95 THR A N 1
ATOM 779 C CA . THR A 1 95 ? 4.874 7.831 -24.119 1.00 95.62 95 THR A CA 1
ATOM 780 C C . THR A 1 95 ? 4.690 8.814 -22.975 1.00 95.62 95 THR A C 1
ATOM 782 O O . THR A 1 95 ? 4.582 8.402 -21.819 1.00 95.62 95 THR A O 1
ATOM 785 N N . MET A 1 96 ? 4.650 10.105 -23.287 1.00 94.19 96 MET A N 1
ATOM 786 C CA . MET A 1 96 ? 4.411 11.158 -22.305 1.00 94.19 96 MET A CA 1
ATOM 787 C C . MET A 1 96 ? 3.076 11.815 -22.617 1.00 94.19 96 MET A C 1
ATOM 789 O O . MET A 1 96 ? 2.854 12.250 -23.744 1.00 94.19 96 MET A O 1
ATOM 793 N N . ASP A 1 97 ? 2.208 11.874 -21.615 1.00 93.81 97 ASP A N 1
ATOM 794 C CA . ASP A 1 97 ? 0.966 12.631 -21.678 1.00 93.81 97 ASP A CA 1
ATOM 795 C C . ASP A 1 97 ? 1.177 13.966 -20.951 1.00 93.81 97 ASP A C 1
ATOM 797 O O . ASP A 1 97 ? 1.644 14.003 -19.808 1.00 93.81 97 ASP A O 1
ATOM 801 N N . LEU A 1 98 ? 0.933 15.065 -21.663 1.00 94.25 98 LEU A N 1
ATOM 802 C CA . LEU A 1 98 ? 1.253 16.429 -21.253 1.00 94.25 98 LEU A CA 1
ATOM 803 C C . LEU A 1 98 ? -0.015 17.273 -21.367 1.00 94.25 98 LEU A C 1
ATOM 805 O O . LEU A 1 98 ? -0.410 17.673 -22.460 1.00 94.25 98 LEU A O 1
ATOM 809 N N . TRP A 1 99 ? -0.633 17.589 -20.232 1.00 91.19 99 TRP A N 1
ATOM 810 C CA . TRP A 1 99 ? -1.779 18.492 -20.169 1.00 91.19 99 TRP A CA 1
ATOM 811 C C . TRP A 1 99 ? -1.602 19.531 -19.060 1.00 91.19 99 TRP A C 1
ATOM 813 O O . TRP A 1 99 ? -0.908 19.312 -18.068 1.00 91.19 99 TRP A O 1
ATOM 823 N N . THR A 1 100 ? -2.252 2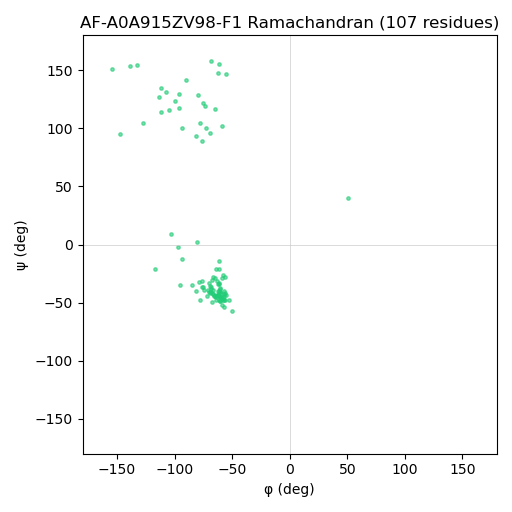0.685 -19.213 1.00 88.56 100 THR A N 1
ATOM 824 C CA . THR A 1 100 ? -2.329 21.719 -18.171 1.00 88.56 100 THR A CA 1
ATOM 825 C C . THR A 1 100 ? -3.717 21.698 -17.541 1.00 88.56 100 THR A C 1
ATOM 827 O O . THR A 1 100 ? -4.707 21.993 -18.207 1.00 88.56 100 THR A O 1
ATOM 830 N N . ALA A 1 101 ? -3.807 21.364 -16.253 1.00 85.00 101 ALA A N 1
ATOM 831 C CA . ALA A 1 101 ? -5.064 21.442 -15.511 1.00 85.00 101 ALA A CA 1
ATOM 832 C C . ALA A 1 101 ? -5.346 22.894 -15.079 1.00 85.00 101 ALA A C 1
ATOM 834 O O . ALA A 1 101 ? -4.497 23.534 -14.460 1.00 85.00 101 ALA A O 1
ATOM 835 N N . LYS A 1 102 ? -6.542 23.418 -15.370 1.00 80.19 102 LYS A N 1
ATOM 836 C CA . LYS A 1 102 ? -7.025 24.685 -14.801 1.00 80.19 102 LYS A CA 1
ATOM 837 C C . LYS A 1 102 ? -7.852 24.384 -13.550 1.00 80.19 102 LYS A C 1
ATOM 839 O O . LYS A 1 102 ? -9.021 24.035 -13.666 1.00 80.19 102 LYS A O 1
ATOM 844 N N . ASN A 1 103 ? -7.272 24.544 -12.363 1.00 69.81 103 ASN A N 1
ATOM 845 C CA . ASN A 1 103 ? -8.054 24.556 -11.126 1.00 69.81 103 ASN A CA 1
ATOM 846 C C . ASN A 1 103 ? -8.648 25.959 -10.948 1.00 69.81 103 ASN A C 1
ATOM 848 O O . ASN A 1 103 ? -7.988 26.848 -10.419 1.00 69.81 103 ASN A O 1
ATOM 852 N N . GLN A 1 104 ? -9.876 26.181 -11.418 1.00 59.66 104 GLN A N 1
ATOM 853 C CA . GLN A 1 104 ? -10.643 27.361 -11.021 1.00 59.66 104 GLN A CA 1
ATOM 854 C C . GLN A 1 104 ? -11.170 27.133 -9.602 1.00 59.66 104 GLN A C 1
ATOM 856 O O . GLN A 1 104 ? -12.266 26.615 -9.408 1.00 59.66 104 GLN A O 1
ATOM 861 N N . SER A 1 105 ? -10.396 27.511 -8.589 1.00 58.22 105 SER A N 1
ATOM 862 C CA . SER A 1 105 ? -11.007 27.917 -7.327 1.00 58.22 105 SER A CA 1
ATOM 863 C C . SER A 1 105 ? -11.709 29.241 -7.609 1.00 58.22 105 SER A C 1
ATOM 865 O O . SER A 1 105 ? -11.055 30.281 -7.662 1.00 58.22 105 SER A O 1
ATOM 867 N N . ALA A 1 106 ? -13.011 29.189 -7.892 1.00 55.22 106 ALA A N 1
ATOM 868 C CA . ALA A 1 106 ? -13.845 30.378 -7.906 1.00 55.22 106 ALA A CA 1
ATOM 869 C C . ALA A 1 106 ? -13.767 30.997 -6.506 1.00 55.22 106 ALA A C 1
ATOM 871 O O . ALA A 1 106 ? -14.329 30.476 -5.543 1.00 55.22 106 ALA A O 1
ATOM 872 N N . ILE A 1 107 ? -12.966 32.052 -6.388 1.00 56.56 107 ILE A N 1
ATOM 873 C CA . ILE A 1 107 ? -13.027 32.977 -5.268 1.00 56.56 107 ILE A CA 1
ATOM 874 C C . ILE A 1 107 ? -14.314 33.754 -5.528 1.00 56.56 107 ILE A C 1
ATOM 876 O O . ILE A 1 107 ? -14.362 34.579 -6.436 1.00 56.56 107 ILE A O 1
ATOM 880 N N . TRP A 1 108 ? -15.389 33.385 -4.837 1.00 50.97 108 TRP A N 1
ATOM 881 C CA . TRP A 1 108 ? -16.602 34.192 -4.820 1.00 50.97 108 TRP A CA 1
ATOM 882 C C . TRP A 1 108 ? -16.343 35.349 -3.849 1.00 50.97 108 TRP A C 1
ATOM 884 O O . TRP A 1 108 ? -16.274 35.120 -2.640 1.00 50.97 108 TRP A O 1
ATOM 894 N N . GLU A 1 109 ? -16.103 36.541 -4.398 1.00 46.41 109 GLU A N 1
ATOM 895 C CA . GLU A 1 109 ? -16.270 37.822 -3.693 1.00 46.41 109 GLU A CA 1
ATOM 896 C C . GLU A 1 109 ? -17.754 38.200 -3.620 1.00 46.41 109 GLU A C 1
ATOM 898 O O . GLU A 1 109 ? -18.493 37.884 -4.586 1.00 46.41 109 GLU A O 1
#

Organism: NCBI:txid588596

Secondary structure (DSSP, 8-state):
-HHHHHHHHHHHHHHT-HHHHHHHHHHHHHHHHHTT--GGGGG-HHHHHHHHHH-TT--PPPHHHHHHHHHHHHHHHHHHHHHHHHHH-S-------------------

Foldseek 3Di:
DVVVVVVVVVVVVVLPDVVVLVVVQVVVLVCCVVVVDDPCVLVDPVVVVVVCVVPVSHRHDDPVVSVVVVVVVVVVVVVVVVVCCVPPPPDDDDDDDDDDDDDPPPPDD

Solvent-accessible surface area (backbone atoms only — not comparable to full-atom values): 6888 Å² total; per-residue (Å²): 123,67,70,61,55,53,52,56,49,52,51,49,56,57,69,68,28,66,66,56,55,52,52,51,47,54,53,53,53,44,47,34,66,76,68,71,44,64,81,66,56,73,74,35,64,73,56,45,53,56,48,34,75,78,36,75,83,68,71,79,71,52,68,70,53,48,53,53,50,51,53,50,53,49,55,53,49,51,55,54,49,50,57,44,44,76,74,72,55,90,77,87,85,88,86,83,89,87,82,84,85,82,82,79,76,79,79,82,127

Radius of gyration: 21.67 Å; Cα contacts (8 Å, |Δi|>4): 31; chains: 1; bounding box: 40×60×6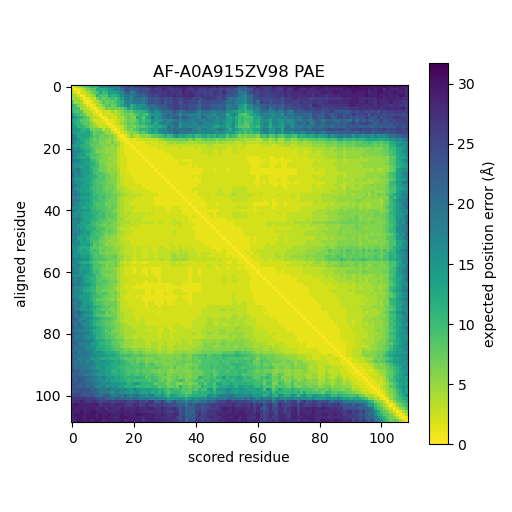1 Å

Mean predicted aligned error: 8.96 Å

Sequence (109 aa):
MENNKKGNQLTYMLQTNPAIKNRCDQKFIGILVKDQRPISIRDNIGFTEFIYEFDPNYQFPSEKRCKKLLAKGYNQTKKVLISKMEKEVISYSLTMDLWTAKNQSAIWE